Protein AF-A0A0K8QGQ7-F1 (afdb_monomer)

Radius of gyration: 10.85 Å; Cα contacts (8 Å, |Δi|>4): 90; chains: 1; bounding box: 23×24×23 Å

Sequence (53 aa):
MDEQLVRSVNYLVEHALRRPETGILVTRHSPCDFTVEFHPDVPFGVTYERRNW

pLDDT: mean 79.96, std 6.86, range [58.44, 88.94]

Solvent-accessible surface area (backbone atoms only — not comparable to full-atom values): 3118 Å² total; per-residue (Å²): 114,68,64,58,54,53,50,54,50,50,54,49,50,64,52,31,76,77,38,82,72,27,7,36,37,36,38,34,70,49,101,88,38,71,48,75,44,79,29,76,92,31,54,48,94,38,76,46,79,45,78,60,129

Mean predicted aligned error: 5.9 Å

Nearest PDB structures (foldseek):
  1s98-assembly1_A  TM=3.950E-01  e=2.632E+00  Escherichia coli
  7bpp-assembly1_A  TM=5.477E-01  e=6.808E+00  synthetic construct
  3zqm-assembly1_I  TM=4.149E-01  e=4.530E+00  Bacillus phage SF6
  3zqo-assembly2_Q  TM=4.173E-01  e=4.849E+00  Bacillus phage SF6
  3lp5-assembly1_A  TM=3.374E-01  e=6.362E+00  Lactiplantibacillus plantarum

Secondary structure (DSSP, 8-state):
-HHHHHHHHHHHHHHHTT-TT-EEEEEEEETTEEEEEEETTSPTT-EEEEE--

Foldseek 3Di:
DVVVVVVVQVVVLVVLVVPQQWDWEWEDPDPPDIDIDTDNVHGRPDYHYHYDD

Structure (mmCIF, N/CA/C/O backbone):
data_AF-A0A0K8QGQ7-F1
#
_entry.id   AF-A0A0K8QGQ7-F1
#
loop_
_atom_site.group_PDB
_atom_site.id
_atom_site.type_symbol
_atom_site.label_atom_id
_atom_site.label_alt_id
_atom_site.label_comp_id
_atom_site.label_asym_id
_atom_site.label_entity_id
_atom_site.label_seq_id
_atom_site.pdbx_PDB_ins_code
_atom_site.Cartn_x
_atom_site.Cartn_y
_atom_site.Cartn_z
_atom_site.occupancy
_atom_site.B_iso_or_equiv
_atom_site.auth_seq_id
_atom_site.auth_comp_id
_atom_site.auth_asym_id
_atom_site.auth_atom_id
_atom_site.pdbx_PDB_model_num
ATOM 1 N N . MET A 1 1 ? 10.757 6.289 -13.548 1.00 58.44 1 MET A N 1
ATOM 2 C CA . MET A 1 1 ? 10.174 4.964 -13.241 1.00 58.44 1 MET A CA 1
ATOM 3 C C . MET A 1 1 ? 9.771 4.934 -11.771 1.00 58.44 1 MET A C 1
ATOM 5 O O . MET A 1 1 ? 8.590 4.779 -11.498 1.00 58.44 1 MET A O 1
ATOM 9 N N . ASP A 1 2 ? 10.677 5.302 -10.861 1.00 66.38 2 ASP A N 1
ATOM 10 C CA . ASP A 1 2 ? 10.359 5.577 -9.449 1.00 66.38 2 ASP A CA 1
ATOM 11 C C . ASP A 1 2 ? 9.250 6.620 -9.246 1.00 66.38 2 ASP A C 1
ATOM 13 O O . ASP A 1 2 ? 8.389 6.442 -8.394 1.00 66.38 2 ASP A O 1
ATOM 17 N N . GLU A 1 3 ? 9.182 7.665 -10.076 1.00 76.31 3 GLU A N 1
ATOM 18 C CA . GLU A 1 3 ? 8.133 8.692 -9.956 1.00 76.31 3 GLU A CA 1
ATOM 19 C C . GLU A 1 3 ? 6.703 8.159 -10.124 1.00 76.31 3 GLU A C 1
ATOM 21 O O . GLU A 1 3 ? 5.782 8.684 -9.500 1.00 76.31 3 GLU A O 1
ATOM 26 N N . GLN A 1 4 ? 6.495 7.124 -10.949 1.00 77.50 4 GLN A N 1
ATOM 27 C CA . GLN A 1 4 ? 5.162 6.537 -11.123 1.00 77.50 4 GLN A CA 1
ATOM 28 C C . GLN A 1 4 ? 4.759 5.724 -9.895 1.00 77.50 4 GLN A C 1
ATOM 30 O O . GLN A 1 4 ? 3.632 5.854 -9.424 1.00 77.50 4 GLN A O 1
ATOM 35 N N . LEU A 1 5 ? 5.697 4.963 -9.327 1.00 74.75 5 LEU A N 1
ATOM 36 C CA . LEU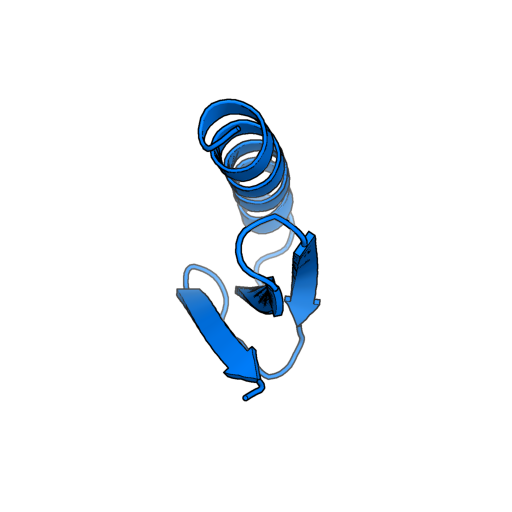 A 1 5 ? 5.480 4.242 -8.076 1.00 74.75 5 LEU A CA 1
ATOM 37 C C . LEU A 1 5 ? 5.197 5.217 -6.927 1.00 74.75 5 LEU A C 1
ATOM 39 O O . LEU A 1 5 ? 4.223 5.045 -6.201 1.00 74.75 5 LEU A O 1
ATOM 43 N N . VAL A 1 6 ? 5.990 6.286 -6.817 1.00 80.81 6 VAL A N 1
ATOM 44 C CA . VAL A 1 6 ? 5.800 7.344 -5.815 1.00 80.81 6 VAL A CA 1
ATOM 45 C C . VAL A 1 6 ? 4.427 8.005 -5.964 1.00 80.81 6 VAL A C 1
ATOM 47 O O . VAL A 1 6 ? 3.737 8.201 -4.966 1.00 80.81 6 VAL A O 1
ATOM 50 N N . ARG A 1 7 ? 3.984 8.310 -7.191 1.00 84.31 7 ARG A N 1
ATOM 51 C CA . ARG A 1 7 ? 2.641 8.867 -7.431 1.00 84.31 7 ARG A CA 1
ATOM 52 C C . ARG A 1 7 ? 1.526 7.904 -7.028 1.00 84.31 7 ARG A C 1
ATOM 54 O O . ARG A 1 7 ? 0.590 8.340 -6.363 1.00 84.31 7 ARG A O 1
ATOM 61 N N . SER A 1 8 ? 1.629 6.626 -7.388 1.00 81.94 8 SER A N 1
ATOM 62 C CA . SER A 1 8 ? 0.628 5.616 -7.025 1.00 81.94 8 SER A CA 1
ATOM 63 C C . SER A 1 8 ? 0.553 5.399 -5.514 1.00 81.94 8 SER A C 1
ATOM 65 O O . SER A 1 8 ? -0.541 5.354 -4.956 1.00 81.94 8 SER A O 1
ATOM 67 N N . VAL A 1 9 ? 1.704 5.338 -4.835 1.00 80.69 9 VAL A N 1
ATOM 68 C CA . VAL A 1 9 ? 1.767 5.238 -3.371 1.00 80.69 9 VAL A CA 1
ATOM 69 C C . VAL A 1 9 ? 1.162 6.481 -2.724 1.00 80.69 9 VAL A C 1
ATOM 71 O O . VAL A 1 9 ? 0.312 6.337 -1.856 1.00 80.69 9 VAL A O 1
ATOM 74 N N . ASN A 1 10 ? 1.517 7.690 -3.168 1.00 83.31 10 ASN A N 1
ATOM 75 C CA . ASN A 1 10 ? 0.961 8.925 -2.604 1.00 83.31 10 ASN A CA 1
ATOM 76 C C . ASN A 1 10 ? -0.561 9.012 -2.777 1.00 83.31 10 ASN A C 1
ATOM 78 O O . ASN A 1 10 ? -1.258 9.342 -1.822 1.00 83.31 10 ASN A O 1
ATOM 82 N N . TYR A 1 11 ? -1.085 8.645 -3.951 1.00 83.75 11 TYR A N 1
ATOM 83 C CA . TYR A 1 11 ? -2.530 8.600 -4.183 1.00 83.75 11 TYR A CA 1
ATOM 84 C C . TYR A 1 11 ? -3.232 7.630 -3.220 1.00 83.75 11 TYR A C 1
ATOM 86 O O . TYR A 1 11 ? -4.278 7.947 -2.649 1.00 83.75 11 TYR A O 1
ATOM 94 N N . LEU A 1 12 ? -2.638 6.454 -3.00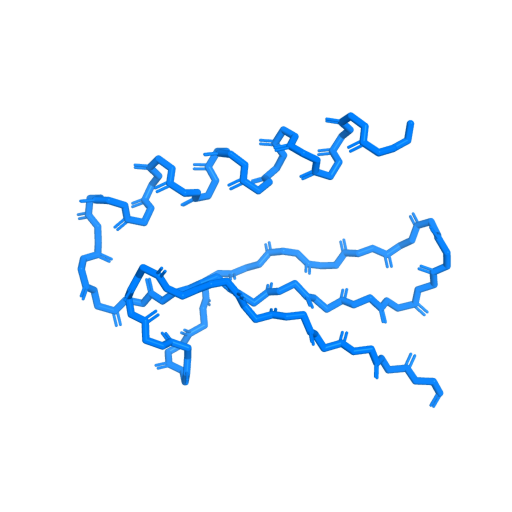0 1.00 80.19 12 LEU A N 1
ATOM 95 C CA . LEU A 1 12 ? -3.161 5.471 -2.056 1.00 80.19 12 LEU A CA 1
ATOM 96 C C . LEU A 1 12 ? -3.022 5.937 -0.606 1.00 80.19 12 LEU A C 1
ATOM 98 O O . LEU A 1 12 ? -3.943 5.715 0.165 1.00 80.19 12 LEU A O 1
ATOM 102 N N . VAL A 1 13 ? -1.954 6.643 -0.227 1.00 79.44 13 VAL A N 1
ATOM 103 C CA . VAL A 1 13 ? -1.803 7.230 1.117 1.00 79.44 13 VAL A CA 1
ATOM 104 C C . VAL A 1 13 ? -2.900 8.258 1.385 1.00 79.44 13 VAL A C 1
ATOM 106 O O . VAL A 1 13 ? -3.560 8.188 2.421 1.00 79.44 13 VAL A O 1
ATOM 109 N N . GLU A 1 14 ? -3.166 9.166 0.444 1.00 82.06 14 GLU A N 1
ATOM 110 C CA . GLU A 1 14 ? -4.245 10.153 0.583 1.00 82.06 14 GLU A CA 1
ATOM 111 C C . GLU A 1 14 ? -5.623 9.495 0.732 1.00 82.06 14 GLU A C 1
ATOM 113 O O . GLU A 1 14 ? -6.478 9.976 1.482 1.00 82.06 14 GLU A O 1
ATOM 118 N N . HIS A 1 15 ? -5.845 8.380 0.036 1.00 75.81 15 HIS A N 1
ATOM 119 C CA . HIS A 1 15 ? -7.096 7.636 0.118 1.00 75.81 15 HIS A CA 1
ATOM 120 C C . HIS A 1 15 ? -7.168 6.756 1.382 1.00 75.81 15 HIS A C 1
ATOM 122 O O . HIS A 1 15 ? -8.249 6.619 1.958 1.00 75.81 15 HIS A O 1
ATOM 128 N N . ALA A 1 16 ? -6.028 6.250 1.869 1.00 72.00 16 ALA A N 1
ATOM 129 C CA . ALA A 1 16 ? -5.900 5.533 3.138 1.00 72.00 16 ALA A CA 1
ATOM 130 C C . ALA A 1 16 ? -6.330 6.425 4.298 1.00 72.00 16 ALA A C 1
ATOM 132 O O . ALA A 1 16 ? -7.090 5.991 5.151 1.00 72.00 16 ALA A O 1
ATOM 133 N N . LEU A 1 17 ? -5.910 7.698 4.311 1.00 72.00 17 LEU A N 1
ATOM 134 C CA . LEU A 1 17 ? -6.281 8.662 5.358 1.00 72.00 17 LEU A CA 1
ATOM 135 C C . LEU A 1 17 ? -7.803 8.815 5.525 1.00 72.00 17 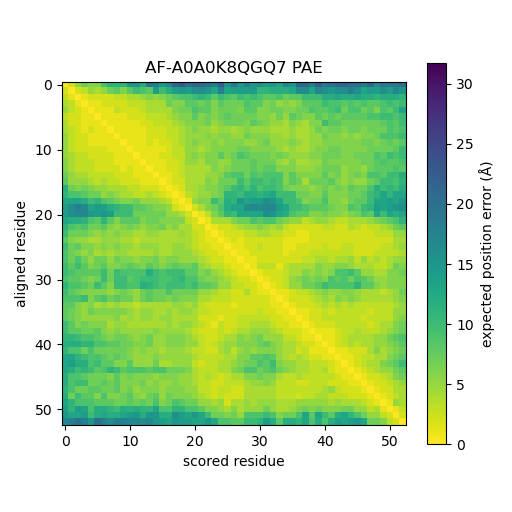LEU A C 1
ATOM 137 O O . LEU A 1 17 ? -8.266 9.211 6.592 1.00 72.00 17 LEU A O 1
ATOM 141 N N . ARG A 1 18 ? -8.587 8.490 4.488 1.00 76.00 18 ARG A N 1
ATOM 142 C CA . ARG A 1 18 ? -10.059 8.495 4.521 1.00 76.00 18 ARG A CA 1
ATOM 143 C C . ARG A 1 18 ? -10.669 7.140 4.906 1.00 76.00 18 ARG A C 1
ATOM 145 O O . ARG A 1 18 ? -11.878 7.072 5.104 1.00 76.00 18 ARG A O 1
ATOM 152 N N . ARG A 1 19 ? -9.860 6.080 4.995 1.00 68.56 19 ARG A N 1
ATOM 153 C CA . ARG A 1 19 ? -10.235 4.697 5.329 1.00 68.56 19 ARG A CA 1
ATOM 154 C C . ARG A 1 19 ? -9.294 4.143 6.414 1.00 68.56 19 A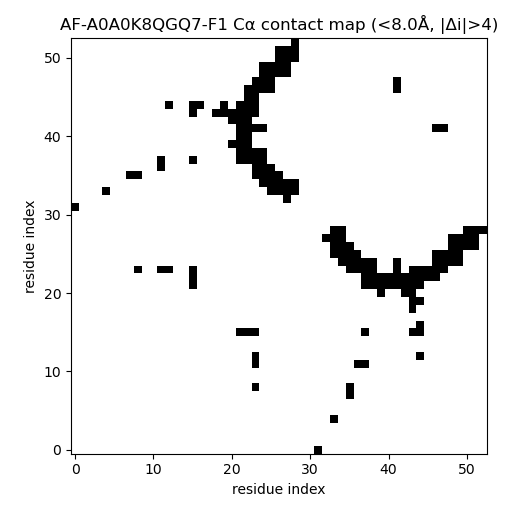RG A C 1
ATOM 156 O O . ARG A 1 19 ? -8.327 3.455 6.088 1.00 68.56 19 ARG A O 1
ATOM 163 N N . PRO A 1 20 ? -9.577 4.396 7.706 1.00 67.94 20 PRO A N 1
ATOM 164 C CA . PRO A 1 20 ? -8.705 4.025 8.830 1.00 67.94 20 PRO A CA 1
ATOM 165 C C . PRO A 1 20 ? -8.627 2.510 9.108 1.00 67.94 20 PRO A C 1
ATOM 167 O O . PRO A 1 20 ? -8.128 2.088 10.146 1.00 67.94 20 PRO A O 1
ATOM 170 N N . GLU A 1 21 ? -9.143 1.688 8.200 1.00 73.75 21 GLU A N 1
ATOM 171 C CA . GLU A 1 21 ? -9.326 0.246 8.349 1.00 73.75 21 GLU A CA 1
ATOM 172 C C . GLU A 1 21 ? -8.268 -0.586 7.610 1.00 73.75 21 GLU A C 1
ATOM 174 O O . GLU A 1 21 ? -8.093 -1.755 7.938 1.00 73.75 21 GLU A O 1
ATOM 179 N N . THR A 1 22 ? -7.525 -0.003 6.659 1.00 78.06 22 THR A N 1
ATOM 180 C CA . THR A 1 22 ? -6.544 -0.740 5.839 1.00 78.06 22 THR A CA 1
ATOM 181 C C . THR A 1 22 ? -5.297 0.084 5.529 1.00 78.06 22 THR A C 1
ATOM 183 O O . THR A 1 22 ? -5.387 1.278 5.242 1.00 78.06 22 THR A O 1
ATOM 186 N N . GLY A 1 23 ? -4.133 -0.558 5.537 1.00 84.56 23 GLY A N 1
ATOM 187 C CA . GLY A 1 23 ? -2.861 -0.004 5.077 1.00 84.56 23 GLY A CA 1
ATOM 188 C C . GLY A 1 23 ? -2.557 -0.339 3.618 1.00 84.56 23 GLY A C 1
ATOM 189 O O . GLY A 1 23 ? -3.405 -0.863 2.894 1.00 84.56 23 GLY A O 1
ATOM 190 N N . ILE A 1 24 ? -1.338 -0.024 3.182 1.00 87.69 24 ILE A N 1
ATOM 191 C CA . ILE A 1 24 ? -0.911 -0.165 1.784 1.00 87.69 24 ILE A CA 1
ATOM 192 C C . ILE A 1 24 ? 0.087 -1.314 1.667 1.00 87.69 24 ILE A C 1
ATOM 194 O O . ILE A 1 24 ? 1.118 -1.327 2.343 1.00 87.69 24 ILE A O 1
ATOM 198 N N . LEU A 1 25 ? -0.193 -2.259 0.773 1.00 88.81 25 LEU A N 1
ATOM 199 C CA . LEU A 1 25 ? 0.736 -3.311 0.382 1.00 88.81 25 LEU A CA 1
ATOM 200 C C . LEU A 1 25 ? 1.338 -2.977 -0.984 1.00 88.81 25 LEU A C 1
ATOM 202 O O . LEU A 1 25 ? 0.623 -2.823 -1.973 1.00 88.81 25 LEU A O 1
ATOM 206 N N . VAL A 1 26 ? 2.664 -2.893 -1.031 1.00 88.81 26 VAL A N 1
ATOM 207 C CA . VAL A 1 26 ? 3.444 -2.794 -2.266 1.00 88.81 26 VAL A CA 1
ATOM 208 C C . VAL A 1 26 ? 4.030 -4.173 -2.547 1.00 88.81 26 VAL A C 1
ATOM 210 O O . VAL A 1 26 ? 4.926 -4.622 -1.838 1.00 88.81 26 VAL A O 1
ATOM 213 N N . THR A 1 27 ? 3.552 -4.856 -3.579 1.00 88.94 27 THR A N 1
ATOM 214 C CA . THR A 1 27 ? 4.118 -6.133 -4.022 1.00 88.94 27 THR A CA 1
ATOM 215 C C . THR A 1 27 ? 4.995 -5.905 -5.239 1.00 88.94 27 THR A C 1
ATOM 217 O O . THR A 1 27 ? 4.522 -5.482 -6.291 1.00 88.94 27 THR A O 1
ATOM 220 N N . ARG A 1 28 ? 6.288 -6.202 -5.115 1.00 87.44 28 ARG A N 1
ATOM 221 C CA . ARG A 1 28 ? 7.237 -6.114 -6.224 1.00 87.44 28 ARG A CA 1
ATOM 222 C C . ARG A 1 28 ? 7.334 -7.458 -6.938 1.00 87.44 28 ARG A C 1
ATOM 224 O O . ARG A 1 28 ? 7.813 -8.425 -6.345 1.00 87.44 28 ARG A O 1
ATOM 231 N N . HIS A 1 29 ? 6.924 -7.482 -8.204 1.00 84.56 29 HIS A N 1
ATOM 232 C CA . HIS A 1 29 ? 6.999 -8.652 -9.085 1.00 84.56 29 HIS A CA 1
ATOM 233 C C . HIS A 1 29 ? 8.274 -8.648 -9.937 1.00 84.56 29 HIS A C 1
ATOM 235 O O . HIS A 1 29 ? 8.830 -9.700 -10.235 1.00 84.56 29 HIS A O 1
ATOM 241 N N . SER A 1 30 ? 8.772 -7.468 -10.318 1.00 80.69 30 SER A N 1
ATOM 242 C CA . SER A 1 30 ? 10.029 -7.322 -11.060 1.00 80.69 30 SER A CA 1
ATOM 243 C C . SER A 1 30 ? 10.684 -5.961 -10.773 1.00 80.69 30 SER A C 1
ATOM 245 O O . SER A 1 30 ? 10.138 -5.148 -10.021 1.00 80.69 30 SER A O 1
ATOM 247 N N . PRO A 1 31 ? 11.872 -5.652 -11.328 1.00 79.69 31 PRO A N 1
ATOM 248 C CA . PRO A 1 31 ? 12.471 -4.331 -11.180 1.00 79.69 31 PRO A CA 1
ATOM 249 C C . PRO A 1 31 ? 11.572 -3.188 -11.658 1.00 79.69 31 PRO A C 1
ATOM 251 O O . PRO A 1 31 ? 11.697 -2.096 -11.109 1.00 79.69 31 PRO A O 1
ATOM 254 N N . CYS A 1 32 ? 10.684 -3.464 -12.621 1.00 81.50 32 CYS A N 1
ATOM 255 C CA . CYS A 1 32 ? 9.800 -2.499 -13.271 1.00 81.50 32 CYS A CA 1
ATOM 256 C C . CYS A 1 32 ? 8.307 -2.776 -13.071 1.00 81.50 32 CYS A C 1
ATOM 258 O O . CYS A 1 32 ? 7.493 -2.080 -13.670 1.00 81.50 32 CYS A O 1
ATOM 260 N N . 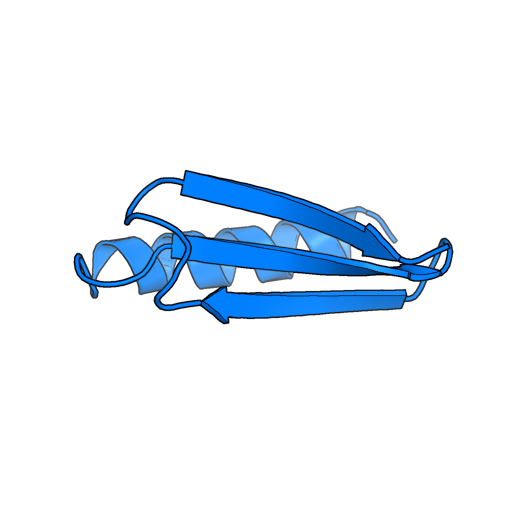ASP A 1 33 ? 7.956 -3.775 -12.263 1.00 81.38 33 ASP A N 1
ATOM 261 C CA . ASP A 1 33 ? 6.578 -4.225 -12.087 1.00 81.38 33 ASP A CA 1
ATOM 262 C C . ASP A 1 33 ? 6.230 -4.324 -10.602 1.00 81.38 33 ASP A C 1
ATOM 264 O O . ASP A 1 33 ? 6.876 -5.053 -9.835 1.00 81.38 33 ASP A O 1
ATOM 268 N N . PHE A 1 34 ? 5.226 -3.543 -10.214 1.00 8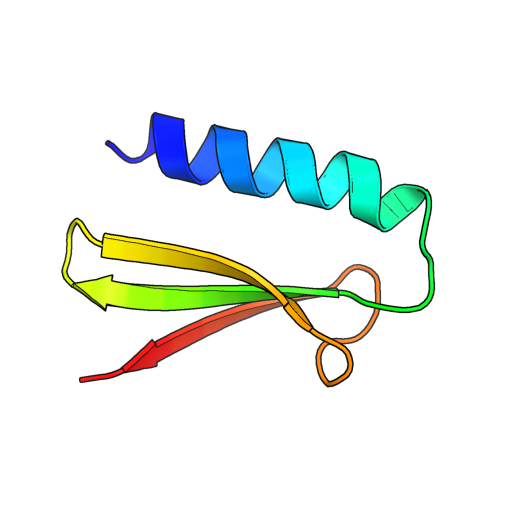4.81 34 PHE A N 1
ATOM 269 C CA . PHE A 1 34 ? 4.799 -3.343 -8.839 1.00 84.81 34 PHE A CA 1
ATOM 270 C C . PHE A 1 34 ? 3.276 -3.276 -8.794 1.00 84.81 34 PHE A C 1
ATOM 272 O O . PHE A 1 34 ? 2.659 -2.500 -9.523 1.00 84.81 34 PHE A O 1
ATOM 279 N N . THR A 1 35 ? 2.692 -4.020 -7.869 1.00 87.69 35 THR A N 1
ATOM 280 C CA . THR A 1 35 ? 1.286 -3.897 -7.493 1.00 87.69 35 THR A C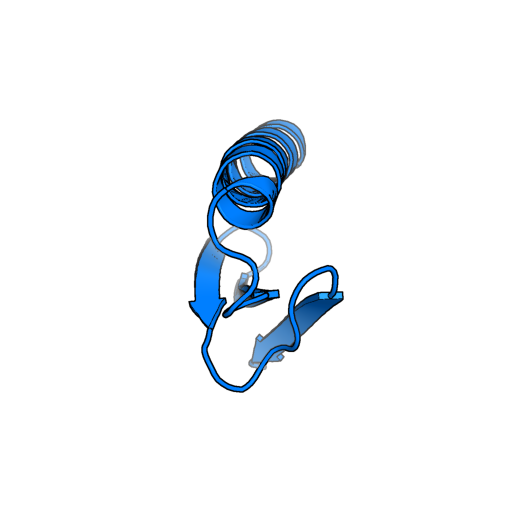A 1
ATOM 281 C C . THR A 1 35 ? 1.213 -3.072 -6.218 1.00 87.69 35 THR A C 1
ATOM 283 O O . THR A 1 35 ? 1.931 -3.357 -5.261 1.00 87.69 35 THR A O 1
ATOM 286 N N . VAL A 1 36 ? 0.371 -2.040 -6.197 1.00 87.38 36 VAL A N 1
ATOM 287 C CA . VAL A 1 36 ? 0.127 -1.231 -4.998 1.00 87.38 36 VAL A CA 1
ATOM 288 C C . VAL A 1 36 ? -1.366 -1.248 -4.706 1.00 87.38 36 VAL A C 1
ATOM 290 O O . VAL A 1 36 ? -2.159 -0.797 -5.531 1.00 87.38 36 VAL A O 1
ATOM 293 N N . GLU A 1 37 ? -1.750 -1.780 -3.550 1.00 86.75 37 GLU A N 1
ATOM 294 C CA . GLU A 1 37 ? -3.154 -1.976 -3.183 1.00 86.75 37 GLU A CA 1
ATOM 295 C C . GLU A 1 37 ? -3.400 -1.774 -1.684 1.00 86.75 37 GLU A C 1
ATOM 297 O O . GLU A 1 37 ? -2.473 -1.797 -0.871 1.00 86.75 37 GLU A O 1
ATOM 302 N N . PHE A 1 38 ? -4.668 -1.583 -1.312 1.00 84.69 38 PHE A N 1
ATOM 303 C CA . PHE A 1 38 ? -5.086 -1.640 0.086 1.00 84.69 38 PHE A CA 1
ATOM 304 C C . PHE A 1 38 ? -5.185 -3.086 0.532 1.00 84.69 38 PHE A C 1
ATOM 306 O O . PHE A 1 38 ? -5.853 -3.881 -0.125 1.00 84.69 38 PHE A O 1
ATOM 313 N N . HIS A 1 39 ? -4.570 -3.409 1.665 1.00 83.00 39 HIS A N 1
ATOM 314 C CA . HIS A 1 39 ? -4.564 -4.776 2.162 1.00 83.00 39 HIS A CA 1
ATOM 315 C C . HIS A 1 39 ? -5.072 -4.834 3.607 1.00 83.00 39 HIS A C 1
ATOM 317 O O . HIS A 1 39 ? -4.559 -4.096 4.451 1.00 83.00 39 HIS A O 1
ATOM 323 N N . PRO A 1 40 ? -6.048 -5.707 3.920 1.00 81.06 40 PRO A N 1
ATOM 324 C CA . PRO A 1 40 ? -6.628 -5.804 5.262 1.00 81.06 40 PRO A CA 1
ATOM 325 C C . PRO A 1 40 ? -5.627 -6.299 6.312 1.00 81.06 40 PRO A C 1
ATOM 327 O O . PRO A 1 40 ? -5.705 -5.899 7.468 1.00 81.06 40 PRO A O 1
ATOM 330 N N . ASP A 1 41 ? -4.644 -7.108 5.907 1.00 84.00 41 ASP A N 1
ATOM 331 C CA . ASP A 1 41 ? -3.577 -7.558 6.815 1.00 84.00 41 ASP A CA 1
ATOM 332 C C . 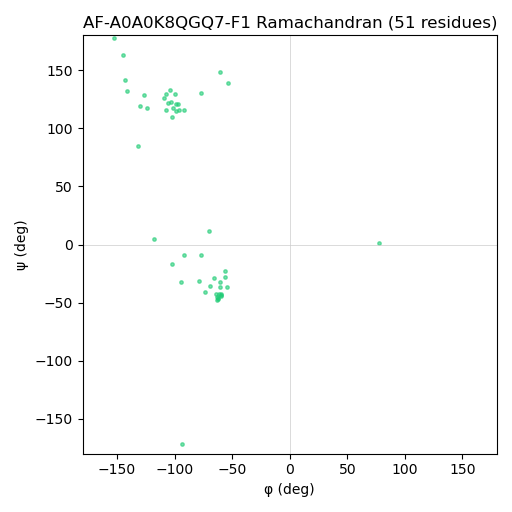ASP A 1 41 ? -2.506 -6.486 7.086 1.00 84.00 41 ASP A C 1
ATOM 334 O O . ASP A 1 41 ? -1.630 -6.692 7.928 1.00 84.00 41 ASP A O 1
ATOM 338 N N . VAL A 1 42 ? -2.529 -5.355 6.370 1.00 82.12 42 VAL A N 1
ATOM 339 C CA . VAL A 1 42 ? -1.616 -4.239 6.633 1.00 82.12 42 VAL A CA 1
ATOM 340 C C . VAL A 1 42 ? -2.358 -3.224 7.503 1.00 82.12 42 VAL A C 1
ATOM 342 O O . VAL A 1 42 ? -3.400 -2.721 7.082 1.00 82.12 42 VAL A O 1
ATOM 345 N N . PRO A 1 43 ? -1.856 -2.894 8.706 1.00 81.50 43 PRO A N 1
ATOM 346 C CA . PRO A 1 43 ? -2.497 -1.907 9.564 1.00 81.50 43 PRO A CA 1
ATOM 347 C C . PRO A 1 43 ? -2.575 -0.536 8.889 1.00 81.50 43 PRO A C 1
ATOM 349 O O . PRO A 1 43 ? -1.685 -0.145 8.131 1.00 81.50 43 PRO A O 1
ATOM 352 N N . PHE A 1 44 ? -3.618 0.229 9.208 1.00 79.31 44 PHE A N 1
ATOM 353 C CA . PHE A 1 44 ? -3.734 1.609 8.751 1.00 79.31 44 PHE A CA 1
ATOM 354 C C . PHE A 1 44 ? -2.486 2.434 9.108 1.00 79.31 44 PHE A C 1
ATOM 356 O O . PHE A 1 44 ? -1.925 2.315 10.198 1.00 79.31 44 PHE A O 1
ATOM 363 N N . GLY A 1 45 ? -2.048 3.275 8.168 1.00 78.19 45 GLY A N 1
ATOM 364 C CA . GLY A 1 45 ? -0.840 4.090 8.312 1.00 78.19 45 GLY A CA 1
ATOM 365 C C . GLY A 1 45 ? 0.472 3.327 8.105 1.00 78.19 45 GLY A C 1
ATOM 366 O O . GLY A 1 45 ? 1.538 3.932 8.203 1.00 78.19 45 GLY A O 1
ATOM 367 N N . VAL A 1 46 ? 0.418 2.027 7.794 1.00 80.00 46 VAL A N 1
ATOM 368 C CA . VAL A 1 46 ? 1.594 1.219 7.458 1.00 80.00 46 VAL A CA 1
ATOM 369 C C . VAL A 1 46 ? 1.644 0.981 5.952 1.00 80.00 46 VAL A C 1
ATOM 371 O O . VAL A 1 46 ? 0.652 0.595 5.331 1.00 80.00 46 VAL A O 1
ATOM 374 N N . THR A 1 47 ? 2.830 1.184 5.381 1.00 83.81 47 THR A N 1
ATOM 375 C CA . THR A 1 47 ? 3.164 0.744 4.025 1.00 83.81 47 THR A CA 1
ATOM 376 C C . THR A 1 47 ? 4.122 -0.429 4.138 1.00 83.81 47 THR A C 1
ATOM 378 O O . THR A 1 47 ? 5.229 -0.277 4.655 1.00 83.81 47 THR A O 1
ATOM 381 N N . TYR A 1 48 ? 3.697 -1.603 3.679 1.00 84.50 48 TYR A N 1
ATOM 382 C CA . TYR A 1 48 ? 4.518 -2.809 3.691 1.00 84.50 48 TYR A CA 1
ATOM 383 C C . TYR A 1 48 ? 4.976 -3.147 2.273 1.00 84.50 48 TYR A C 1
ATOM 385 O O . TYR A 1 48 ? 4.153 -3.218 1.363 1.00 84.50 48 TYR A O 1
ATOM 393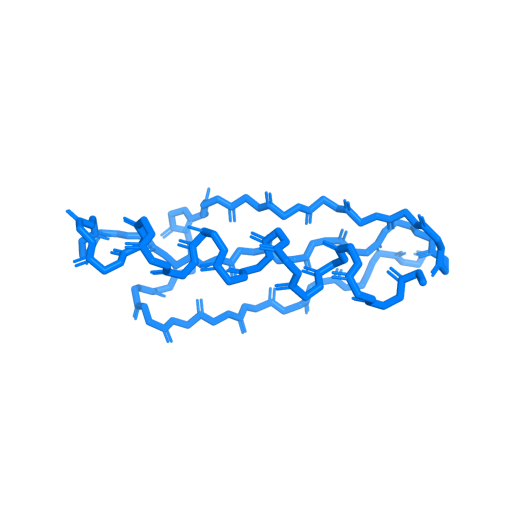 N N . GLU A 1 49 ? 6.277 -3.378 2.080 1.00 86.31 49 GLU A N 1
ATOM 394 C CA . GLU A 1 49 ? 6.815 -3.871 0.809 1.00 86.31 49 GLU A CA 1
ATOM 395 C C . GLU A 1 49 ? 7.035 -5.387 0.886 1.00 86.31 49 GLU A C 1
ATOM 397 O O . GLU A 1 49 ? 7.806 -5.878 1.712 1.00 86.31 49 GLU A O 1
ATOM 402 N N . ARG A 1 50 ? 6.380 -6.136 -0.006 1.00 84.62 50 ARG A N 1
ATOM 403 C CA . ARG A 1 50 ? 6.611 -7.564 -0.217 1.00 84.62 50 ARG A CA 1
ATOM 404 C C . ARG A 1 50 ? 7.384 -7.766 -1.514 1.00 84.62 50 ARG A C 1
ATOM 406 O O . ARG A 1 50 ? 6.918 -7.413 -2.596 1.00 84.62 50 ARG A O 1
ATOM 413 N N . ARG A 1 51 ? 8.552 -8.394 -1.415 1.00 81.56 51 ARG A N 1
ATOM 414 C CA . ARG A 1 51 ? 9.364 -8.781 -2.571 1.00 81.56 51 ARG A CA 1
ATOM 415 C C . ARG A 1 51 ? 9.122 -10.256 -2.868 1.00 81.56 51 ARG A C 1
ATOM 417 O O . ARG A 1 51 ? 9.436 -11.092 -2.028 1.00 81.56 51 ARG A O 1
ATOM 424 N N . ASN A 1 52 ? 8.540 -10.561 -4.024 1.00 68.44 52 ASN A N 1
ATOM 425 C CA . ASN A 1 52 ? 8.389 -11.938 -4.488 1.00 68.44 52 ASN A CA 1
ATOM 426 C C . ASN A 1 52 ? 9.560 -12.224 -5.442 1.00 68.44 52 ASN A C 1
ATOM 428 O O . ASN A 1 52 ? 9.698 -11.525 -6.446 1.00 68.44 52 ASN A O 1
ATOM 432 N N . TRP A 1 53 ? 10.444 -13.155 -5.081 1.00 60.16 53 TRP A N 1
ATOM 433 C CA . TRP A 1 53 ? 11.584 -13.599 -5.896 1.00 60.16 53 TRP A CA 1
ATOM 434 C C . TRP A 1 53 ? 11.350 -15.018 -6.392 1.00 60.16 53 TRP A C 1
ATOM 436 O O . TRP A 1 53 ? 10.858 -15.833 -5.581 1.00 60.16 53 TRP A O 1
#